Protein AF-A0A1H7SII1-F1 (afdb_monomer_lite)

Organism: Haloferax larsenii (NCBI:txid302484)

pLDDT: mean 85.8, std 17.06, range [28.95, 98.56]

Structure (mmCIF, N/CA/C/O backbone):
data_AF-A0A1H7SII1-F1
#
_entry.id   AF-A0A1H7SII1-F1
#
loop_
_atom_site.group_PDB
_atom_site.id
_atom_site.type_symbol
_atom_site.label_atom_id
_atom_site.label_alt_id
_atom_site.label_comp_id
_atom_site.label_asym_id
_atom_site.label_entity_id
_atom_site.label_seq_id
_atom_site.pdbx_PDB_ins_code
_atom_site.Cartn_x
_atom_site.Cartn_y
_atom_site.Cartn_z
_atom_site.occupancy
_atom_site.B_iso_or_equiv
_atom_site.auth_seq_id
_atom_site.auth_comp_id
_atom_site.auth_asym_id
_atom_site.auth_atom_id
_atom_site.pdbx_PDB_model_num
ATOM 1 N N . MET A 1 1 ? 6.791 3.283 3.231 1.00 28.95 1 MET A N 1
ATOM 2 C CA . MET A 1 1 ? 6.004 4.403 3.794 1.00 28.95 1 MET A CA 1
ATOM 3 C C . MET A 1 1 ? 5.230 3.837 4.985 1.00 28.95 1 MET A C 1
ATOM 5 O O . MET A 1 1 ? 4.471 2.904 4.778 1.00 28.95 1 MET A O 1
ATOM 9 N N . ARG A 1 2 ? 5.522 4.252 6.228 1.00 43.34 2 ARG A N 1
ATOM 10 C CA . ARG A 1 2 ? 4.878 3.713 7.445 1.00 43.34 2 ARG A CA 1
ATOM 11 C C . ARG A 1 2 ? 3.787 4.689 7.880 1.00 43.34 2 ARG A C 1
ATOM 13 O O . ARG A 1 2 ? 4.122 5.758 8.381 1.00 43.34 2 ARG A O 1
ATOM 20 N N . ALA A 1 3 ? 2.518 4.357 7.655 1.00 40.06 3 ALA A N 1
ATOM 21 C CA . ALA A 1 3 ? 1.421 5.128 8.230 1.00 40.06 3 ALA A CA 1
ATOM 22 C C . ALA A 1 3 ? 1.441 4.918 9.751 1.00 40.06 3 ALA A C 1
ATOM 24 O O . ALA A 1 3 ? 1.365 3.788 10.224 1.00 40.06 3 ALA A O 1
ATOM 25 N N . ARG A 1 4 ? 1.620 5.999 10.511 1.00 59.34 4 ARG A N 1
ATOM 26 C CA . ARG A 1 4 ? 1.540 5.995 11.973 1.00 59.34 4 ARG A CA 1
ATOM 27 C C . ARG A 1 4 ? 0.304 6.794 12.358 1.00 59.34 4 ARG A C 1
ATOM 29 O O . ARG A 1 4 ? 0.231 7.979 12.045 1.00 59.34 4 ARG A O 1
ATOM 36 N N . ILE A 1 5 ? -0.659 6.158 13.014 1.00 58.47 5 ILE A N 1
ATOM 37 C CA . ILE A 1 5 ? -1.777 6.875 13.629 1.00 58.47 5 ILE A CA 1
ATOM 38 C C . ILE A 1 5 ? -1.260 7.374 14.978 1.00 58.47 5 ILE A C 1
ATOM 40 O O . ILE A 1 5 ? -1.176 6.618 15.941 1.00 58.47 5 ILE A O 1
ATOM 44 N N . HIS A 1 6 ? -0.816 8.629 15.017 1.00 54.47 6 HIS A N 1
ATOM 45 C CA . HIS A 1 6 ? -0.396 9.280 16.253 1.00 54.47 6 HIS A CA 1
ATOM 46 C C . HIS A 1 6 ? -1.601 9.919 16.940 1.00 54.47 6 HIS A C 1
ATOM 48 O O . HIS A 1 6 ? -2.412 10.583 16.294 1.00 54.47 6 HIS A O 1
ATOM 54 N N . LEU A 1 7 ? -1.659 9.807 18.267 1.00 53.22 7 LEU A N 1
ATOM 55 C CA . LEU A 1 7 ? -2.324 10.830 19.063 1.00 53.22 7 LEU A CA 1
ATOM 56 C C . LEU A 1 7 ? -1.556 12.144 18.844 1.00 53.22 7 LEU A C 1
ATOM 58 O O . LEU A 1 7 ? -0.338 12.184 19.042 1.00 53.22 7 LEU A O 1
ATOM 62 N N . ALA A 1 8 ? -2.233 13.201 18.396 1.00 47.38 8 ALA A N 1
ATOM 63 C CA . ALA A 1 8 ? -1.592 14.493 18.170 1.00 47.38 8 ALA A CA 1
ATOM 64 C C . ALA A 1 8 ? -0.942 14.998 19.478 1.00 47.38 8 ALA A C 1
ATOM 66 O O . ALA A 1 8 ? -1.647 15.251 20.451 1.00 47.38 8 ALA A O 1
ATOM 67 N N . GLY A 1 9 ? 0.395 15.115 19.497 1.00 51.84 9 GLY A N 1
ATOM 68 C CA . GLY A 1 9 ? 1.185 15.602 20.641 1.00 51.84 9 GLY A CA 1
ATOM 69 C C . GLY A 1 9 ? 2.030 14.565 21.402 1.00 51.84 9 GLY A C 1
ATOM 70 O O . GLY A 1 9 ? 2.740 14.954 22.322 1.00 51.84 9 GLY A O 1
ATOM 71 N N . GLY A 1 10 ? 1.996 13.274 21.043 1.00 52.12 10 GLY A N 1
ATOM 72 C CA . GLY A 1 10 ? 2.763 12.223 21.735 1.00 52.12 10 GLY A CA 1
ATOM 73 C C . GLY A 1 10 ? 4.030 11.780 20.992 1.00 52.12 10 GLY A C 1
ATOM 74 O O . GLY A 1 10 ? 3.966 10.866 20.161 1.00 52.12 10 GLY A O 1
ATOM 75 N N . GLU A 1 11 ? 5.183 12.383 21.299 1.00 54.62 11 GLU A N 1
ATOM 76 C CA . GLU A 1 11 ? 6.489 11.848 20.891 1.00 54.62 11 GLU A CA 1
ATOM 77 C C . GLU A 1 11 ? 6.940 10.725 21.843 1.00 54.62 11 GLU A C 1
ATOM 79 O O . GLU A 1 11 ? 7.212 10.959 23.013 1.00 54.62 11 GLU A O 1
ATOM 84 N N . ALA A 1 12 ? 6.966 9.506 21.293 1.00 56.66 12 ALA A N 1
ATOM 85 C CA . ALA A 1 12 ? 7.658 8.248 21.620 1.00 56.66 12 ALA A CA 1
ATOM 86 C C . ALA A 1 12 ? 8.054 7.826 23.057 1.00 56.66 12 ALA A C 1
ATOM 88 O O . ALA A 1 12 ? 8.139 6.619 23.273 1.00 56.66 12 ALA A O 1
ATOM 89 N N . SER A 1 13 ? 8.330 8.704 24.020 1.00 54.53 13 SER A N 1
ATOM 90 C CA . SER A 1 13 ? 8.880 8.300 25.326 1.00 54.53 13 SER A CA 1
ATOM 91 C C . SER A 1 13 ? 7.865 8.223 26.465 1.00 54.53 13 SER A C 1
ATOM 93 O O . SER A 1 13 ? 8.236 7.758 27.535 1.00 54.53 13 SER A O 1
ATOM 95 N N . ASP A 1 14 ? 6.616 8.646 26.251 1.00 56.50 14 ASP A N 1
ATOM 96 C CA . ASP A 1 14 ? 5.624 8.754 27.332 1.00 56.50 14 ASP A CA 1
ATOM 97 C C . ASP A 1 14 ? 4.194 8.442 26.851 1.00 56.50 14 ASP A C 1
ATOM 99 O O . ASP A 1 14 ? 3.238 9.188 27.072 1.00 56.50 14 ASP A O 1
ATOM 103 N N . TYR A 1 15 ? 4.027 7.333 26.123 1.00 59.78 15 TYR A N 1
ATOM 104 C CA . TYR A 1 15 ? 2.681 6.833 25.853 1.00 59.78 15 TYR A CA 1
ATOM 105 C C . TYR A 1 15 ? 2.077 6.309 27.159 1.00 59.78 15 TYR A C 1
ATOM 107 O O . TYR A 1 15 ? 2.379 5.198 27.589 1.00 59.78 15 TYR A O 1
ATOM 115 N N . GLY A 1 16 ? 1.244 7.133 27.795 1.00 64.69 16 GLY A N 1
ATOM 116 C CA . GLY A 1 16 ? 0.374 6.702 28.884 1.00 64.69 16 GLY A CA 1
ATOM 117 C C . GLY A 1 16 ? -0.648 5.663 28.416 1.00 64.69 16 GLY A C 1
ATOM 118 O O . GLY A 1 16 ? -0.760 5.357 27.230 1.00 64.69 16 GLY A O 1
ATOM 119 N N . GLU A 1 17 ? -1.421 5.124 29.352 1.00 68.19 17 GLU A N 1
ATOM 120 C CA . GLU A 1 17 ? -2.502 4.201 29.012 1.00 68.19 17 GLU A CA 1
ATOM 121 C C . GLU A 1 17 ? -3.674 4.949 28.335 1.00 68.19 17 GLU A C 1
ATOM 123 O O . GLU A 1 17 ? -4.143 5.954 28.882 1.00 68.19 17 GLU A O 1
ATOM 128 N N . PRO A 1 18 ? -4.189 4.471 27.183 1.00 71.25 18 PRO A N 1
ATOM 129 C CA . PRO A 1 18 ? -3.776 3.259 26.474 1.00 71.25 18 PRO A CA 1
ATOM 130 C C . PRO A 1 18 ? -2.599 3.477 25.510 1.00 71.25 18 PRO A C 1
ATOM 132 O O . PRO A 1 18 ? -2.507 4.492 24.816 1.00 71.25 18 PRO A O 1
ATOM 135 N N . SER A 1 19 ? -1.752 2.450 25.400 1.00 72.00 19 SER A N 1
ATOM 136 C CA . SER A 1 19 ? -0.674 2.417 24.406 1.00 72.00 19 SER A CA 1
ATOM 137 C C . SER A 1 19 ? -1.193 2.527 22.952 1.00 72.00 19 SER A C 1
ATOM 139 O O . SER A 1 19 ? -2.298 2.065 22.645 1.00 72.00 19 SER A O 1
ATOM 141 N N . PRO A 1 20 ? -0.415 3.122 22.024 1.00 76.31 20 PRO A N 1
ATOM 142 C CA . PRO A 1 20 ? -0.802 3.244 20.623 1.00 76.31 20 PRO A CA 1
ATOM 143 C C . PRO A 1 20 ? -0.994 1.897 19.925 1.00 76.31 20 PRO A C 1
ATOM 145 O O . PRO A 1 20 ? -0.213 0.962 20.101 1.00 76.31 20 PRO A O 1
ATOM 148 N N . LEU A 1 21 ? -1.982 1.842 19.032 1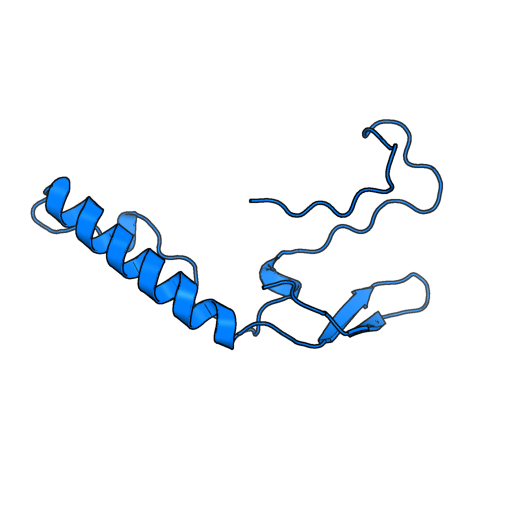.00 78.19 21 LEU A N 1
ATOM 149 C CA . LEU A 1 21 ? -2.227 0.683 18.184 1.00 78.19 21 LEU A CA 1
ATOM 150 C C . LEU A 1 21 ? -1.269 0.671 16.984 1.00 78.19 21 LEU A C 1
ATOM 152 O O . LEU A 1 21 ? -1.251 1.601 16.176 1.00 78.19 21 LEU A O 1
ATOM 156 N N . HIS A 1 22 ? -0.515 -0.417 16.830 1.00 81.56 22 HIS A N 1
ATOM 157 C CA . HIS A 1 22 ? 0.316 -0.662 15.655 1.00 81.56 22 HIS A CA 1
ATOM 158 C C . HIS A 1 22 ? -0.308 -1.758 14.786 1.00 81.56 22 HIS A C 1
ATOM 160 O O . HIS A 1 22 ? -0.436 -2.901 15.220 1.00 81.56 22 HIS A O 1
ATOM 166 N N . LEU A 1 23 ? -0.682 -1.408 13.555 1.00 84.38 23 LEU A N 1
ATOM 167 C CA . LEU A 1 23 ? -1.257 -2.332 12.575 1.00 84.38 23 LEU A CA 1
ATOM 168 C C . LEU A 1 23 ? -0.270 -2.563 11.429 1.00 84.38 23 LEU A C 1
ATOM 170 O O . LEU A 1 23 ? 0.356 -1.617 10.946 1.00 84.38 23 LEU A O 1
ATOM 174 N N . SER A 1 24 ? -0.145 -3.816 10.981 1.00 87.06 24 SER A N 1
ATOM 175 C CA . SER A 1 24 ? 0.596 -4.130 9.754 1.00 87.06 24 SER A CA 1
ATOM 176 C C . SER A 1 24 ? -0.138 -3.544 8.549 1.00 87.06 24 SER A C 1
ATOM 178 O O . SER A 1 24 ? -1.367 -3.547 8.501 1.00 87.06 24 SER A O 1
ATOM 180 N N . SER A 1 25 ? 0.597 -3.085 7.535 1.00 86.50 25 SER A N 1
ATOM 181 C CA . SER A 1 25 ? -0.009 -2.678 6.261 1.00 86.50 25 SER A CA 1
ATOM 182 C C . SER A 1 25 ? -0.766 -3.826 5.590 1.00 86.50 25 SER A C 1
ATOM 184 O O . SER A 1 25 ? -1.774 -3.594 4.931 1.00 86.50 25 SER A O 1
ATOM 186 N N . GLU A 1 26 ? -0.327 -5.065 5.806 1.00 89.00 26 GLU A N 1
ATOM 187 C CA . GLU A 1 26 ? -0.972 -6.268 5.267 1.00 89.00 26 GLU A CA 1
ATOM 188 C C . GLU A 1 26 ? -2.369 -6.497 5.855 1.00 89.00 26 GLU A C 1
ATOM 190 O O . GLU A 1 26 ? -3.211 -7.116 5.215 1.00 89.00 26 GLU A O 1
ATOM 195 N N . THR A 1 27 ? -2.670 -5.943 7.036 1.00 92.25 27 THR A N 1
ATOM 196 C CA . THR A 1 27 ? -4.015 -6.009 7.629 1.00 92.25 27 THR A CA 1
ATOM 197 C C . THR A 1 27 ? -5.073 -5.408 6.698 1.00 92.25 27 THR A C 1
ATOM 199 O O . THR A 1 27 ? -6.205 -5.895 6.660 1.00 92.25 27 THR A O 1
ATOM 202 N N . PHE A 1 28 ? -4.692 -4.395 5.919 1.00 94.19 28 PHE A N 1
ATOM 203 C CA . PHE A 1 28 ? -5.566 -3.665 5.001 1.00 94.19 28 PHE A CA 1
ATOM 204 C C . PHE A 1 28 ? -5.692 -4.319 3.621 1.00 94.19 28 PHE A C 1
ATOM 206 O O . PHE A 1 28 ? -6.463 -3.837 2.796 1.00 94.19 28 PHE A O 1
ATOM 213 N N . LEU A 1 29 ? -4.957 -5.401 3.359 1.00 95.12 29 LEU A N 1
ATOM 214 C CA . LEU A 1 29 ? -4.932 -6.079 2.067 1.00 95.12 29 LEU A CA 1
ATOM 215 C C . LEU A 1 29 ? -5.596 -7.452 2.163 1.00 95.12 29 LEU A C 1
ATOM 217 O O . LEU A 1 29 ? -5.476 -8.156 3.165 1.00 95.12 29 LEU A O 1
ATOM 221 N N . ALA A 1 30 ? -6.310 -7.841 1.111 1.00 95.94 30 ALA A N 1
ATOM 222 C CA . ALA A 1 30 ? -6.737 -9.217 0.919 1.00 95.94 30 ALA A CA 1
ATOM 223 C C . ALA A 1 30 ? -5.514 -10.139 0.797 1.00 95.94 30 ALA A C 1
ATOM 225 O O . ALA A 1 30 ? -4.468 -9.732 0.299 1.00 95.94 30 ALA A O 1
ATOM 226 N N . GLU A 1 31 ? -5.652 -11.403 1.202 1.00 94.25 31 GLU A N 1
ATOM 227 C CA . GLU A 1 31 ? -4.555 -12.384 1.122 1.00 94.25 31 GLU A CA 1
ATOM 228 C C . GLU A 1 31 ? -4.124 -12.664 -0.324 1.00 94.25 31 GLU A C 1
ATOM 230 O O . GLU A 1 31 ? -3.007 -13.101 -0.568 1.00 94.25 31 GLU A O 1
ATOM 235 N N . THR A 1 32 ? -5.003 -12.386 -1.287 1.00 96.12 32 THR A N 1
ATOM 236 C CA . THR A 1 32 ? -4.733 -12.515 -2.721 1.00 96.12 32 THR A CA 1
ATOM 237 C C . THR A 1 32 ? -4.014 -11.302 -3.314 1.00 96.12 32 THR A C 1
ATOM 239 O O . THR A 1 32 ? -3.779 -11.285 -4.519 1.00 96.12 32 THR A O 1
ATOM 242 N N . ALA A 1 33 ? -3.699 -10.275 -2.513 1.00 96.69 33 ALA A N 1
ATOM 243 C CA . ALA A 1 33 ? -3.021 -9.080 -2.998 1.00 96.69 33 ALA A CA 1
ATOM 244 C C . ALA A 1 33 ? -1.655 -9.426 -3.605 1.00 96.69 33 ALA A C 1
ATOM 246 O O . ALA A 1 33 ? -0.893 -10.188 -3.003 1.00 96.69 33 ALA A O 1
ATOM 247 N N . PRO A 1 34 ? -1.303 -8.845 -4.764 1.00 96.19 34 PRO A N 1
ATOM 248 C CA . PRO A 1 34 ? 0.007 -9.072 -5.345 1.00 96.19 34 PRO A CA 1
ATOM 249 C C . PRO A 1 34 ? 1.096 -8.505 -4.428 1.00 96.19 34 PRO A C 1
ATOM 251 O O . PRO A 1 34 ? 0.977 -7.396 -3.889 1.00 96.19 34 PRO A O 1
ATOM 254 N N . HIS A 1 35 ? 2.187 -9.253 -4.284 1.00 94.19 35 HIS A N 1
ATOM 255 C CA . HIS A 1 35 ? 3.371 -8.772 -3.584 1.00 94.19 35 HIS A CA 1
ATOM 256 C C . HIS A 1 35 ? 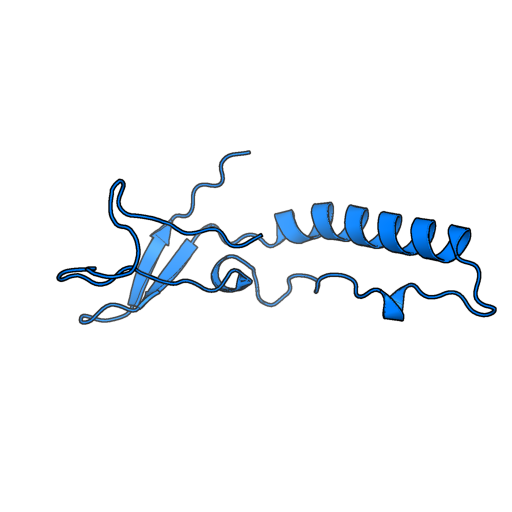4.003 -7.595 -4.332 1.00 94.19 35 HIS A C 1
ATOM 258 O O . HIS A 1 35 ? 3.867 -7.452 -5.548 1.00 94.19 35 HIS A O 1
ATOM 264 N N . TYR A 1 36 ? 4.679 -6.729 -3.578 1.00 95.00 36 TYR A N 1
ATOM 265 C CA . TYR A 1 36 ? 5.431 -5.627 -4.160 1.00 95.00 36 TYR A CA 1
ATOM 266 C C . TYR A 1 36 ? 6.565 -6.185 -5.038 1.00 95.00 36 TYR A C 1
ATOM 268 O O . TYR A 1 36 ? 7.335 -6.997 -4.524 1.00 95.00 36 TYR A O 1
ATOM 276 N N . PRO A 1 37 ? 6.708 -5.743 -6.303 1.00 97.31 37 PRO A N 1
ATOM 277 C CA . PRO A 1 37 ? 7.771 -6.219 -7.177 1.00 97.31 37 PRO A CA 1
ATOM 278 C C . PRO A 1 37 ? 9.143 -5.905 -6.591 1.00 97.31 37 PRO A C 1
ATOM 280 O O . PRO A 1 37 ? 9.459 -4.747 -6.303 1.00 97.31 37 PRO A O 1
ATOM 283 N N . GLU A 1 38 ? 9.989 -6.912 -6.447 1.00 96.75 38 GLU A N 1
ATOM 284 C CA . GLU A 1 38 ? 11.360 -6.734 -6.003 1.00 96.75 38 GLU A CA 1
ATOM 285 C C . GLU A 1 38 ? 12.297 -6.437 -7.173 1.00 96.75 38 GLU A C 1
ATOM 287 O O . GLU A 1 38 ? 12.094 -6.822 -8.325 1.00 96.75 38 GLU A O 1
ATOM 292 N N . THR A 1 39 ? 13.392 -5.740 -6.876 1.00 95.81 39 THR A N 1
ATOM 293 C CA . THR A 1 39 ? 14.354 -5.308 -7.894 1.00 95.81 39 THR A CA 1
ATOM 294 C C . THR A 1 39 ? 14.987 -6.492 -8.629 1.00 95.81 39 THR A C 1
ATOM 296 O O . THR A 1 39 ? 15.338 -6.372 -9.798 1.00 95.81 39 THR A O 1
ATOM 299 N N . HIS A 1 40 ? 15.134 -7.648 -7.979 1.00 96.31 40 HIS A N 1
ATOM 300 C CA . HIS A 1 40 ? 15.736 -8.828 -8.598 1.00 96.31 40 HIS A CA 1
ATOM 301 C C . HIS A 1 40 ? 14.805 -9.520 -9.611 1.00 96.31 40 HIS A C 1
ATOM 303 O O . HIS A 1 40 ? 15.300 -10.122 -10.560 1.00 96.31 40 HIS A O 1
ATOM 309 N N . GLU A 1 41 ? 13.484 -9.391 -9.458 1.00 97.75 41 GLU A N 1
ATOM 310 C CA . GLU A 1 41 ? 12.480 -10.039 -10.316 1.00 97.75 41 GLU A CA 1
ATOM 311 C C . GLU A 1 41 ? 12.406 -9.403 -11.709 1.00 97.75 41 GLU A C 1
ATOM 313 O O . GLU A 1 41 ? 12.083 -10.060 -12.695 1.00 97.75 41 GLU A O 1
ATOM 318 N N . THR A 1 42 ? 12.743 -8.116 -11.810 1.00 97.69 42 THR A N 1
ATOM 319 C CA . THR A 1 42 ? 12.675 -7.350 -13.063 1.00 97.69 42 THR A CA 1
ATOM 320 C C . THR A 1 42 ? 14.028 -7.202 -13.758 1.00 97.69 42 THR A C 1
ATOM 322 O O . THR A 1 42 ? 14.134 -6.499 -14.769 1.00 97.69 42 THR A O 1
ATOM 325 N N . ARG A 1 43 ? 15.071 -7.858 -13.234 1.00 97.38 43 ARG A N 1
ATOM 326 C CA . ARG A 1 43 ? 16.436 -7.782 -13.759 1.00 97.38 43 ARG A CA 1
ATOM 327 C C . ARG A 1 43 ? 16.527 -8.443 -15.148 1.00 97.38 43 ARG A C 1
ATOM 329 O O . ARG A 1 43 ? 16.180 -9.615 -15.281 1.00 97.38 43 ARG A O 1
ATOM 336 N N . PRO A 1 44 ? 17.006 -7.735 -16.187 1.00 97.25 44 PRO A N 1
ATOM 337 C CA . PRO A 1 44 ? 17.249 -8.328 -17.496 1.00 97.25 44 PRO A CA 1
ATOM 338 C C . PRO A 1 44 ? 18.535 -9.165 -17.509 1.00 97.25 44 PRO A C 1
ATOM 340 O O . PRO A 1 44 ? 19.452 -8.933 -16.719 1.00 97.25 44 PRO A O 1
ATOM 343 N N . GLU A 1 45 ? 18.599 -10.108 -18.449 1.00 94.75 45 GLU A N 1
ATOM 344 C CA . GLU A 1 45 ? 19.798 -10.884 -18.764 1.00 94.75 45 GLU A CA 1
ATOM 345 C C . GLU A 1 45 ? 20.031 -10.838 -20.289 1.00 94.75 45 GLU A C 1
ATOM 347 O O . GLU A 1 45 ? 19.153 -11.293 -21.033 1.00 94.75 45 GLU A O 1
ATOM 352 N N . PRO A 1 46 ? 21.158 -10.271 -20.777 1.00 95.81 46 PRO A N 1
ATOM 353 C CA . PRO A 1 46 ? 22.242 -9.635 -20.014 1.00 95.81 46 PRO A CA 1
ATOM 354 C C . PRO A 1 46 ? 21.809 -8.354 -19.286 1.00 95.81 46 PRO A C 1
ATOM 356 O O . PRO A 1 46 ? 20.814 -7.725 -19.643 1.00 95.81 46 PRO A O 1
ATOM 359 N N . TYR A 1 47 ? 22.559 -7.978 -18.246 1.00 96.69 47 TYR A N 1
ATOM 360 C CA . TYR A 1 47 ? 22.241 -6.794 -17.448 1.00 96.69 47 TYR A CA 1
ATOM 361 C C . TYR A 1 47 ? 22.410 -5.498 -18.250 1.00 96.69 47 TYR A C 1
ATOM 363 O O . TYR A 1 47 ? 23.489 -5.216 -18.770 1.00 96.69 47 TYR A O 1
ATOM 371 N N . ASP A 1 48 ? 21.353 -4.690 -18.247 1.00 97.75 48 ASP A N 1
ATOM 372 C CA . ASP A 1 48 ? 21.317 -3.318 -18.738 1.00 97.75 48 ASP A CA 1
ATOM 373 C C . ASP A 1 48 ? 20.506 -2.457 -17.758 1.00 97.75 48 ASP A C 1
ATOM 375 O O . ASP A 1 48 ? 19.398 -2.827 -17.361 1.00 97.75 48 ASP A O 1
ATOM 379 N N . VAL A 1 49 ? 21.076 -1.328 -17.334 1.00 98.00 49 VAL A N 1
ATOM 380 C CA . VAL A 1 49 ? 20.511 -0.502 -16.255 1.00 98.00 49 VAL A CA 1
ATOM 381 C C . VAL A 1 49 ? 19.244 0.230 -16.690 1.00 98.00 49 VAL A C 1
ATOM 383 O O . VAL A 1 49 ? 18.310 0.341 -15.897 1.00 98.00 49 VAL A O 1
ATOM 386 N N . GLU A 1 50 ? 19.190 0.694 -17.938 1.00 98.38 50 GLU A N 1
ATOM 387 C CA . GLU A 1 50 ? 18.037 1.418 -18.478 1.00 98.38 50 GLU A CA 1
ATOM 388 C C . GLU A 1 50 ? 16.851 0.464 -18.628 1.00 98.38 50 GLU A C 1
ATOM 390 O O . GLU A 1 50 ? 15.798 0.687 -18.028 1.00 98.38 50 GLU A O 1
ATOM 395 N N . THR A 1 51 ? 17.072 -0.687 -19.269 1.00 98.25 51 THR A N 1
ATOM 396 C CA . THR A 1 51 ? 16.074 -1.758 -19.390 1.00 98.25 51 THR A CA 1
ATOM 397 C C . THR A 1 51 ? 15.584 -2.234 -18.021 1.00 98.25 51 THR A C 1
ATOM 399 O O . THR A 1 51 ? 14.390 -2.473 -17.829 1.00 98.25 51 THR A O 1
ATOM 402 N N . HIS A 1 52 ? 16.482 -2.396 -17.041 1.00 98.38 52 HIS A N 1
ATOM 403 C CA . HIS A 1 52 ? 16.091 -2.806 -15.690 1.00 98.38 52 HIS A CA 1
ATOM 404 C C . HIS A 1 52 ? 15.205 -1.758 -15.015 1.00 98.38 52 HIS A C 1
ATOM 406 O O . HIS A 1 52 ? 14.157 -2.102 -14.463 1.00 98.38 52 HIS A O 1
ATOM 412 N N . HIS A 1 53 ? 15.599 -0.486 -15.089 1.00 98.38 53 HIS A N 1
ATOM 413 C CA . HIS A 1 53 ? 14.829 0.622 -14.539 1.00 98.38 53 HIS A CA 1
ATOM 414 C C . HIS A 1 53 ? 13.430 0.703 -15.166 1.00 98.38 53 HIS A C 1
ATOM 416 O O . HIS A 1 53 ? 12.439 0.804 -14.438 1.00 98.38 53 HIS A O 1
ATOM 422 N N . GLU A 1 54 ? 13.328 0.603 -16.492 1.00 98.56 54 GLU A N 1
ATOM 423 C CA . GLU A 1 54 ? 12.051 0.613 -17.210 1.00 98.56 54 GLU A CA 1
ATOM 424 C C . GLU A 1 54 ? 11.148 -0.550 -16.787 1.00 98.56 54 GLU A C 1
ATOM 426 O O . GLU A 1 54 ? 9.994 -0.331 -16.411 1.00 98.56 54 GLU A O 1
ATOM 431 N N . ARG A 1 55 ? 11.681 -1.779 -16.759 1.00 98.25 55 ARG A N 1
ATOM 432 C CA . ARG A 1 55 ? 10.928 -2.970 -16.330 1.00 98.25 55 ARG A CA 1
ATOM 433 C C . ARG A 1 55 ? 10.439 -2.851 -14.895 1.00 98.25 55 ARG A C 1
ATOM 435 O O . ARG A 1 55 ? 9.283 -3.157 -14.615 1.00 98.25 55 ARG A O 1
ATOM 442 N N . HIS A 1 56 ? 11.302 -2.400 -13.987 1.00 98.44 56 HIS A N 1
ATOM 443 C CA . HIS A 1 56 ? 10.926 -2.231 -12.588 1.00 98.44 56 HIS A CA 1
ATOM 444 C C . HIS A 1 56 ? 9.858 -1.146 -12.414 1.00 98.44 56 HIS A C 1
ATOM 446 O O . HIS A 1 56 ? 8.880 -1.346 -11.699 1.00 98.44 56 HIS A O 1
ATOM 452 N N . THR A 1 57 ? 9.993 -0.025 -13.122 1.00 98.50 57 THR A N 1
ATOM 453 C CA . THR A 1 57 ? 9.015 1.072 -13.090 1.00 98.50 57 THR A CA 1
ATOM 454 C C . THR A 1 57 ? 7.653 0.638 -13.627 1.00 98.50 57 THR A C 1
ATOM 456 O O . THR A 1 57 ? 6.622 0.986 -13.041 1.00 98.50 57 THR A O 1
ATOM 459 N N . ALA A 1 58 ? 7.638 -0.149 -14.706 1.00 98.50 58 ALA A N 1
ATOM 460 C CA . ALA A 1 58 ? 6.418 -0.720 -15.264 1.00 98.50 58 ALA A CA 1
ATOM 461 C C . ALA A 1 58 ? 5.751 -1.684 -14.269 1.00 98.50 58 ALA A C 1
ATOM 463 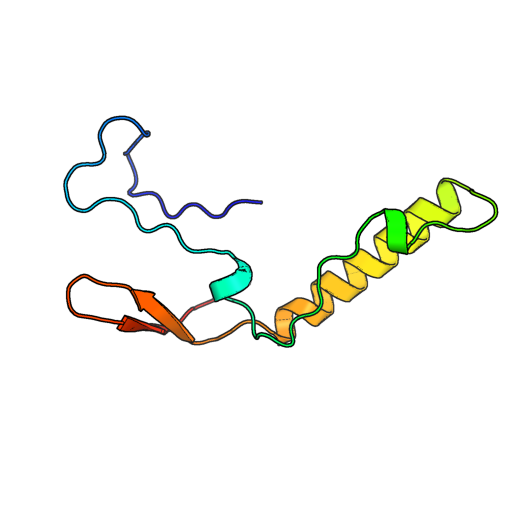O O . ALA A 1 58 ? 4.577 -1.500 -13.950 1.00 98.50 58 ALA A O 1
ATOM 464 N N . ALA A 1 59 ? 6.513 -2.624 -13.697 1.00 98.50 59 ALA A N 1
ATOM 465 C CA . ALA A 1 59 ? 6.005 -3.579 -12.712 1.00 98.50 59 ALA A CA 1
ATOM 466 C C . ALA A 1 59 ? 5.430 -2.880 -11.468 1.00 98.50 59 ALA A C 1
ATOM 468 O O . ALA A 1 59 ? 4.341 -3.214 -11.006 1.00 98.50 59 ALA A O 1
ATOM 469 N N . VAL A 1 60 ? 6.118 -1.860 -10.942 1.00 98.44 60 VAL A N 1
ATOM 470 C CA . VAL A 1 60 ? 5.622 -1.078 -9.798 1.00 98.44 60 VAL A CA 1
ATOM 471 C C . VAL A 1 60 ? 4.353 -0.303 -10.162 1.00 98.44 60 VAL A C 1
ATOM 473 O O . VAL A 1 60 ? 3.435 -0.221 -9.347 1.00 98.44 60 VAL A O 1
ATOM 476 N N . SER A 1 61 ? 4.266 0.264 -11.367 1.00 98.25 61 SER A N 1
ATOM 477 C CA . SER A 1 61 ? 3.066 0.978 -11.831 1.00 98.25 61 SER A CA 1
ATOM 478 C C . SER A 1 61 ? 1.851 0.055 -11.951 1.00 98.25 61 SER A C 1
ATOM 480 O O . SER A 1 61 ? 0.753 0.410 -11.509 1.00 98.25 61 SER A O 1
ATOM 482 N N . GLU A 1 62 ? 2.055 -1.146 -12.489 1.00 98.06 62 GLU A N 1
ATOM 483 C CA . GLU A 1 62 ? 1.032 -2.188 -12.571 1.00 98.06 62 GLU A CA 1
ATOM 484 C C . GLU A 1 62 ? 0.596 -2.641 -11.173 1.00 98.06 62 GLU A C 1
ATOM 486 O O . GLU A 1 62 ? -0.594 -2.602 -10.849 1.00 98.06 62 GLU A O 1
ATOM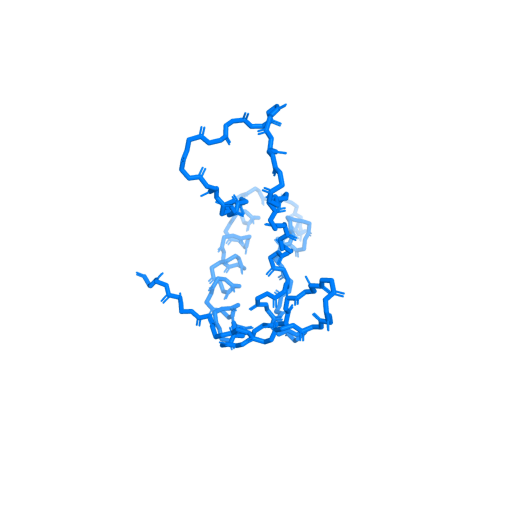 491 N N . TRP A 1 63 ? 1.558 -2.941 -10.296 1.00 97.81 63 TRP A N 1
ATOM 492 C CA . TRP A 1 63 ? 1.294 -3.311 -8.907 1.00 97.81 63 TRP A CA 1
ATOM 493 C C . TRP A 1 63 ? 0.486 -2.241 -8.164 1.00 97.81 63 TRP A C 1
ATOM 495 O O . TRP A 1 63 ? -0.504 -2.564 -7.514 1.00 97.81 63 TRP A O 1
ATOM 505 N N . ARG A 1 64 ? 0.838 -0.952 -8.293 1.00 96.19 64 ARG A N 1
ATOM 506 C CA . ARG A 1 64 ? 0.103 0.155 -7.641 1.00 96.19 64 ARG A CA 1
ATOM 507 C C . ARG A 1 64 ? -1.356 0.233 -8.073 1.00 96.19 64 ARG A C 1
ATOM 509 O O . ARG A 1 64 ? -2.191 0.689 -7.293 1.00 96.19 64 ARG A O 1
ATOM 516 N N . THR A 1 65 ? -1.644 -0.158 -9.309 1.00 95.94 65 THR A N 1
ATOM 517 C CA . THR A 1 65 ? -3.007 -0.187 -9.838 1.00 95.94 65 THR A CA 1
ATOM 518 C C . THR A 1 65 ? -3.746 -1.407 -9.298 1.00 95.94 65 THR A C 1
ATOM 520 O O . THR A 1 65 ? -4.805 -1.252 -8.698 1.00 95.94 65 THR A O 1
ATOM 523 N N . SER A 1 66 ? -3.142 -2.594 -9.402 1.00 96.50 66 SER A N 1
ATOM 524 C CA . SER A 1 66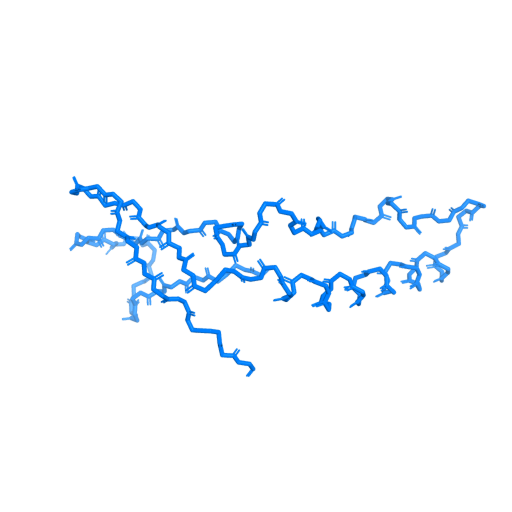 ? -3.755 -3.858 -8.980 1.00 96.50 66 SER A CA 1
ATOM 525 C C . SER A 1 66 ? -3.971 -3.955 -7.464 1.00 96.50 66 SER A C 1
ATOM 527 O O . SER A 1 66 ? -5.024 -4.391 -7.005 1.00 96.50 66 SER A O 1
ATOM 529 N N . VAL A 1 67 ? -3.023 -3.489 -6.645 1.00 95.75 67 VAL A N 1
ATOM 530 C CA . VAL A 1 67 ? -3.113 -3.596 -5.178 1.00 95.75 67 VAL A CA 1
ATOM 531 C C . VAL A 1 67 ? -4.306 -2.824 -4.597 1.00 95.75 67 VAL A C 1
ATOM 533 O O . VAL A 1 67 ? -4.830 -3.198 -3.551 1.00 95.75 67 VAL A O 1
ATOM 536 N N . ARG A 1 68 ? -4.785 -1.774 -5.280 1.00 93.56 68 ARG A N 1
ATOM 537 C CA . ARG A 1 68 ? -5.961 -0.997 -4.848 1.00 93.56 68 ARG A CA 1
ATOM 538 C C . ARG A 1 68 ? -7.250 -1.809 -4.890 1.00 93.56 68 ARG A C 1
ATOM 540 O O . ARG A 1 68 ? -8.112 -1.605 -4.045 1.00 93.56 68 ARG A O 1
ATOM 547 N N . GLU A 1 69 ? -7.353 -2.745 -5.827 1.00 95.38 69 GLU A N 1
ATOM 548 C CA . GLU A 1 69 ? -8.493 -3.663 -5.944 1.00 95.38 69 GLU A CA 1
ATOM 549 C C . GLU A 1 69 ? -8.518 -4.704 -4.814 1.00 95.38 69 GLU A C 1
ATOM 551 O O . GLU A 1 69 ? -9.511 -5.399 -4.626 1.00 95.38 69 GLU A O 1
ATOM 556 N N . HIS A 1 70 ? -7.435 -4.789 -4.036 1.00 96.62 70 HIS A N 1
ATOM 557 C CA . HIS A 1 70 ? -7.267 -5.729 -2.934 1.00 96.62 70 HIS A CA 1
ATOM 558 C C . HIS A 1 70 ? -7.384 -5.068 -1.557 1.00 96.62 70 HIS A C 1
ATOM 560 O O . HIS A 1 70 ? -7.129 -5.720 -0.543 1.00 96.62 70 HIS A O 1
ATOM 566 N N . LEU A 1 71 ? -7.749 -3.785 -1.494 1.00 95.81 71 LEU A N 1
ATOM 567 C CA . LEU A 1 71 ? -7.996 -3.104 -0.229 1.00 95.81 71 LEU A CA 1
ATOM 568 C C . LEU A 1 71 ? -9.243 -3.680 0.446 1.00 95.81 71 LEU A C 1
ATOM 570 O O . LEU A 1 71 ? -10.295 -3.827 -0.169 1.00 95.81 71 LEU A O 1
ATOM 574 N N . ARG A 1 72 ? -9.128 -3.997 1.736 1.00 96.12 72 ARG A N 1
ATOM 575 C CA . ARG A 1 72 ? -10.264 -4.431 2.549 1.00 96.12 72 ARG A CA 1
ATOM 576 C C . ARG A 1 72 ? -11.046 -3.221 3.043 1.00 96.12 72 ARG A C 1
ATOM 578 O O . ARG A 1 72 ? -10.459 -2.299 3.609 1.00 96.12 72 ARG A O 1
ATOM 585 N N . ASP A 1 73 ? -12.368 -3.281 2.929 1.00 95.69 73 ASP A N 1
ATOM 586 C CA . ASP A 1 73 ? -13.271 -2.270 3.497 1.00 95.69 73 ASP A CA 1
ATOM 587 C C . ASP A 1 73 ? -13.495 -2.457 5.002 1.00 95.69 73 ASP A C 1
ATOM 589 O O . ASP A 1 73 ? -13.945 -1.541 5.688 1.00 95.69 73 ASP A O 1
ATOM 593 N N . ARG A 1 74 ? -13.192 -3.647 5.535 1.00 96.12 74 ARG A N 1
ATOM 594 C CA . ARG A 1 74 ? -13.284 -3.964 6.963 1.00 96.12 74 ARG A CA 1
ATOM 595 C C . ARG A 1 74 ? -12.038 -4.682 7.448 1.00 96.12 74 ARG A C 1
ATOM 597 O O . ARG A 1 74 ? -11.512 -5.556 6.759 1.00 96.12 74 ARG A O 1
ATOM 604 N N . ILE A 1 75 ? -11.593 -4.328 8.648 1.00 95.19 75 ILE A N 1
ATOM 605 C CA . ILE A 1 75 ? -10.475 -4.988 9.323 1.00 95.19 75 ILE A CA 1
ATOM 606 C C . ILE A 1 75 ? -10.845 -5.327 10.762 1.00 95.19 75 ILE A C 1
ATOM 608 O O . ILE A 1 75 ? -11.678 -4.668 11.381 1.00 95.19 75 ILE A O 1
ATOM 612 N N . SER A 1 76 ? -10.182 -6.345 11.299 1.00 93.38 76 SER A N 1
ATOM 613 C CA . SER A 1 76 ? -10.327 -6.764 12.687 1.00 93.38 76 SER A CA 1
ATOM 614 C C . SER A 1 76 ? -9.146 -6.263 13.512 1.00 93.38 76 SER A C 1
ATOM 616 O O . SER A 1 76 ? -7.990 -6.517 13.169 1.00 93.38 76 SER A O 1
ATOM 618 N N . ILE A 1 77 ? -9.437 -5.539 14.590 1.00 90.69 77 ILE A N 1
ATOM 619 C CA . ILE A 1 77 ? -8.451 -4.985 15.515 1.00 90.69 77 ILE A CA 1
ATOM 620 C C . ILE A 1 77 ? -8.485 -5.799 16.817 1.00 90.69 77 ILE A C 1
ATOM 622 O O . ILE A 1 77 ? -9.547 -5.916 17.432 1.00 90.69 77 ILE A O 1
ATOM 626 N N . PRO A 1 78 ? -7.353 -6.356 17.280 1.00 84.88 78 PRO A N 1
ATOM 627 C CA . PRO A 1 78 ? -7.303 -7.053 18.559 1.00 84.88 78 PRO A CA 1
ATOM 628 C C . PRO A 1 78 ? -7.455 -6.065 19.725 1.00 84.88 78 PRO A C 1
ATOM 630 O O . PRO A 1 78 ? -6.759 -5.054 19.792 1.00 84.88 78 PRO A O 1
ATOM 633 N N . THR A 1 79 ? -8.347 -6.377 20.668 1.00 86.12 79 THR A N 1
ATOM 634 C CA . THR A 1 79 ? -8.546 -5.617 21.913 1.00 86.12 79 THR A CA 1
ATOM 635 C C . THR A 1 79 ? -8.512 -6.550 23.125 1.00 86.12 79 THR A C 1
ATOM 637 O O . THR A 1 79 ? -8.630 -7.769 22.980 1.00 86.12 79 THR A O 1
ATOM 640 N N . ALA A 1 80 ? -8.410 -5.993 24.337 1.00 86.31 80 ALA A N 1
ATOM 641 C CA . ALA A 1 80 ? -8.459 -6.772 25.580 1.00 86.31 80 ALA A CA 1
ATOM 642 C C . ALA A 1 80 ? -9.769 -7.570 25.753 1.00 86.31 80 ALA A C 1
ATOM 644 O O . ALA A 1 80 ? -9.788 -8.581 26.450 1.00 86.31 80 ALA A O 1
ATOM 645 N N . SER A 1 81 ? -10.856 -7.138 25.107 1.00 88.62 81 SER A N 1
ATOM 646 C CA . SER A 1 81 ? -12.166 -7.803 25.142 1.00 88.62 81 SER A CA 1
ATOM 647 C C . SER A 1 81 ? -12.420 -8.714 23.934 1.00 88.62 81 SER A C 1
ATOM 649 O O . SER A 1 81 ? -13.516 -9.251 23.801 1.00 88.62 81 SER A O 1
ATOM 651 N N . GLY A 1 82 ? -11.426 -8.896 23.058 1.00 90.06 82 GLY A N 1
ATOM 652 C CA . GLY A 1 82 ? -11.533 -9.672 21.822 1.00 90.06 82 GLY A CA 1
ATOM 653 C C . GLY A 1 82 ? -11.365 -8.829 20.557 1.00 90.06 82 GLY A C 1
ATOM 654 O O . GLY A 1 82 ? -11.072 -7.636 20.605 1.00 90.06 82 GLY A O 1
ATOM 655 N N . ALA A 1 83 ? -11.514 -9.470 19.402 1.00 91.75 83 ALA A N 1
ATOM 656 C CA . ALA A 1 83 ? -11.442 -8.814 18.102 1.00 91.75 83 ALA A CA 1
ATOM 657 C C . ALA A 1 83 ? -12.608 -7.829 17.901 1.00 91.75 83 ALA A C 1
ATOM 659 O O . ALA A 1 83 ? -13.768 -8.193 18.092 1.00 91.75 83 ALA A O 1
ATOM 660 N N . HIS A 1 84 ? -12.298 -6.602 17.486 1.00 93.81 84 HIS A N 1
ATOM 661 C CA . HIS A 1 84 ? -13.275 -5.575 17.140 1.00 93.81 84 HIS A CA 1
ATOM 662 C C . HIS A 1 84 ? -13.176 -5.236 15.651 1.00 93.81 84 HIS A C 1
ATOM 664 O O . HIS A 1 84 ? -12.113 -4.844 15.171 1.00 93.81 84 HIS A O 1
ATOM 670 N N . GLU A 1 85 ? -14.274 -5.400 14.916 1.00 95.94 85 GLU A N 1
ATOM 671 C CA . GLU A 1 85 ? -14.324 -5.084 13.490 1.00 95.94 85 GLU A CA 1
ATOM 672 C C . GLU A 1 85 ? -14.595 -3.594 13.274 1.00 95.94 85 GLU A C 1
ATOM 674 O O . GLU A 1 85 ? -15.496 -3.019 13.885 1.00 95.94 85 GLU A O 1
ATOM 679 N N . VAL A 1 86 ? -13.827 -2.978 12.379 1.00 94.69 86 VAL A N 1
ATOM 680 C CA . VAL A 1 86 ? -13.998 -1.580 11.980 1.00 94.69 86 VAL A CA 1
ATOM 681 C C . VAL A 1 86 ? -14.080 -1.463 10.465 1.00 94.69 86 VAL A C 1
ATOM 683 O O . VAL A 1 86 ? -13.449 -2.226 9.732 1.00 94.69 86 VAL A O 1
ATOM 686 N N . GLU A 1 87 ? -14.842 -0.479 9.995 1.00 96.56 87 GLU A N 1
ATOM 687 C CA . GLU A 1 87 ? -14.855 -0.083 8.589 1.00 96.56 87 GLU A CA 1
ATOM 688 C C . GLU A 1 87 ? -13.686 0.868 8.296 1.00 96.56 87 GLU A C 1
ATOM 690 O O . GLU A 1 87 ? -13.409 1.792 9.064 1.00 96.56 87 GLU A O 1
ATOM 695 N N . VAL A 1 88 ? -13.011 0.656 7.170 1.00 94.31 88 VAL A N 1
ATOM 696 C CA . VAL A 1 88 ? -11.896 1.481 6.708 1.00 94.31 88 VAL A CA 1
ATOM 697 C C . VAL A 1 88 ? -12.383 2.391 5.588 1.00 94.31 88 VAL A C 1
ATOM 699 O O . VAL A 1 88 ? -12.928 1.938 4.586 1.00 94.31 88 VAL A O 1
ATOM 702 N N . LYS A 1 89 ? -12.168 3.699 5.743 1.00 93.88 89 LYS A N 1
ATOM 703 C CA . LYS A 1 89 ? -12.442 4.693 4.700 1.00 93.88 89 LYS A CA 1
ATOM 704 C C . LYS A 1 89 ? -11.127 5.193 4.119 1.00 93.88 89 LYS A C 1
ATOM 706 O O . LYS A 1 89 ? -10.375 5.893 4.794 1.00 93.88 89 LYS A O 1
ATOM 711 N N . TYR A 1 90 ? -10.858 4.835 2.868 1.00 90.38 90 TYR A N 1
ATOM 712 C CA . TYR A 1 90 ? -9.679 5.301 2.146 1.00 90.38 90 TYR A CA 1
ATOM 713 C C . TYR A 1 90 ? -9.913 6.711 1.601 1.00 90.38 90 TYR A C 1
ATOM 715 O O . TYR A 1 90 ? -10.923 6.980 0.951 1.00 90.38 90 TYR A O 1
ATOM 723 N N . LEU A 1 91 ? -8.973 7.611 1.881 1.00 85.75 91 LEU A N 1
ATOM 724 C CA . LEU A 1 91 ? -8.955 8.958 1.322 1.00 85.75 91 LEU A CA 1
ATOM 725 C C . LEU A 1 91 ? -8.157 8.892 0.017 1.00 85.75 91 LEU A C 1
ATOM 727 O O . LEU A 1 91 ? -6.966 8.575 0.048 1.00 85.75 91 LEU A O 1
ATOM 731 N N . GLY A 1 92 ? -8.856 9.074 -1.104 1.00 71.62 92 GLY A N 1
ATOM 732 C CA . GLY A 1 92 ? -8.290 9.033 -2.456 1.00 71.62 92 GLY A CA 1
ATOM 733 C C . GLY A 1 92 ? -7.368 10.203 -2.753 1.00 71.62 92 GLY A C 1
ATOM 734 O O . GLY A 1 92 ? -7.709 11.332 -2.332 1.00 71.62 92 GLY A O 1
#

Sequence (92 aa):
MRARIHLAGGEASDYGEPSPLHLSSETFLAETAPHYPETHETRPEPYDVETHHERHTAAVSEWRTSVREHLRDRISIPTASGAHEVEVKYLG

Secondary structure (DSSP, 8-state):
-------TT--TT---SSPPP---GGGGB-TTPPPPPPTTTT--SS--HHHHHHHHHHHHHHHHHHGGGGB-SEEEEEETTEEEEEE-----

Foldseek 3Di:
DADAPDDPPDDDPDDDPPDGDDDDPCQQFAPPQDDQDDLVNQADVVGDPVSSVVSNVVSNVVSVVRRVVGTDQKGWGQDPVGTDIDGDDDDD

InterPro domains:
  IPR058322 Domain of unknown function DU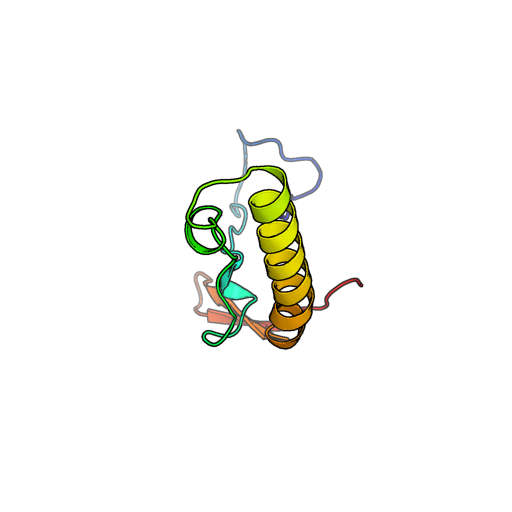F8009 [PF26033] (1-92)

Radius of gyration: 18.55 Å; chains: 1; bounding box: 37×28×49 Å